Protein AF-I5BYY0-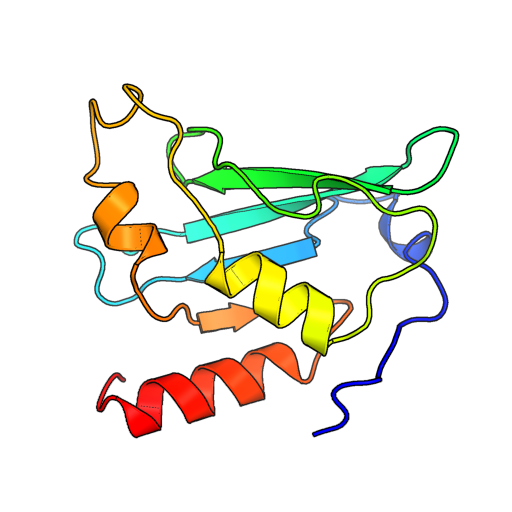F1 (afdb_monomer)

Radius of gyration: 14.28 Å; Cα contacts (8 Å, |Δi|>4): 195; chains: 1; bounding box: 35×30×41 Å

Mean predicted aligned error: 5.65 Å

Secondary structure (DSSP, 8-state):
--TT---S-SGGGTTS--EEEEEE-TTSTT--EEEEEEEEETTEEEEEEEETT--EEE-SSSEESSPPPHHHHHHHHHT-EEPTT--SSS-HHHHHTS--EEE-SS-THHHHHHHHHHHHTT--

Structure (mmCIF, N/CA/C/O backbone):
data_AF-I5BYY0-F1
#
_entry.id   AF-I5BYY0-F1
#
loop_
_atom_site.group_PDB
_atom_site.id
_atom_site.type_symbol
_atom_site.label_atom_id
_atom_site.label_alt_id
_atom_site.label_comp_id
_atom_site.label_asym_id
_atom_site.label_entity_id
_atom_site.label_seq_id
_atom_site.pdbx_PDB_ins_code
_atom_site.Cartn_x
_atom_site.Cartn_y
_atom_site.Cartn_z
_atom_site.occupancy
_atom_site.B_iso_or_equiv
_atom_site.auth_seq_id
_atom_site.auth_comp_id
_atom_site.auth_asym_id
_atom_site.auth_atom_id
_atom_site.pdbx_PDB_model_num
ATOM 1 N N . MET A 1 1 ? -15.157 -9.618 -9.309 1.00 83.56 1 MET A N 1
ATOM 2 C CA . MET A 1 1 ? -14.416 -8.757 -8.383 1.00 83.56 1 MET A CA 1
ATOM 3 C C . MET A 1 1 ? -15.431 -7.950 -7.611 1.00 83.56 1 MET A C 1
ATOM 5 O O . MET A 1 1 ? -16.352 -7.438 -8.243 1.00 83.56 1 MET A O 1
ATOM 9 N N . ASN A 1 2 ? -15.343 -7.928 -6.285 1.00 90.62 2 ASN A N 1
ATOM 10 C CA . ASN A 1 2 ? -16.292 -7.223 -5.433 1.00 90.62 2 ASN A CA 1
ATOM 11 C C . ASN A 1 2 ? -15.671 -5.909 -4.941 1.00 90.62 2 ASN A C 1
ATOM 13 O O . ASN A 1 2 ? -15.001 -5.874 -3.918 1.00 90.62 2 ASN A O 1
ATOM 17 N N . TYR A 1 3 ? -15.902 -4.819 -5.672 1.00 92.12 3 TYR A N 1
ATOM 18 C CA . TYR A 1 3 ? -15.350 -3.498 -5.342 1.00 92.12 3 TYR A CA 1
ATOM 19 C C . TYR A 1 3 ? -15.829 -2.937 -3.997 1.00 92.12 3 TYR A C 1
ATOM 21 O O . TYR A 1 3 ? -15.107 -2.173 -3.365 1.00 92.12 3 TYR A O 1
ATOM 29 N N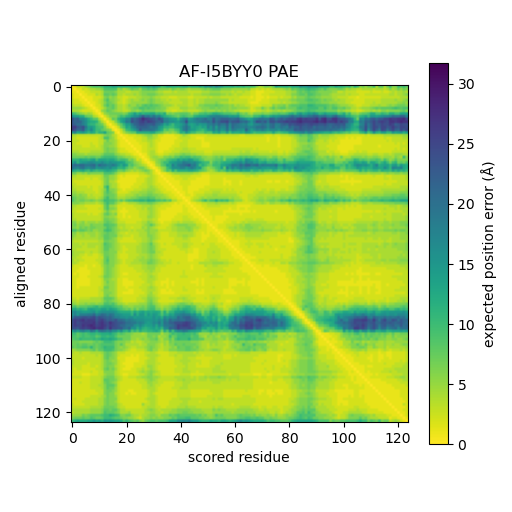 . SER A 1 4 ? -17.002 -3.371 -3.534 1.00 93.81 4 SER A N 1
ATOM 30 C CA . SER A 1 4 ? -17.569 -3.000 -2.234 1.00 93.81 4 SER A CA 1
ATOM 31 C C . SER A 1 4 ? -17.163 -3.965 -1.115 1.00 93.81 4 SER A C 1
ATOM 33 O O . SER A 1 4 ? -17.767 -3.955 -0.045 1.00 93.81 4 SER A O 1
ATOM 35 N N . PHE A 1 5 ? -16.197 -4.859 -1.359 1.00 94.69 5 PHE A N 1
ATOM 36 C CA . PHE A 1 5 ? -15.636 -5.694 -0.305 1.00 94.69 5 PHE A CA 1
ATOM 37 C C . PHE A 1 5 ? -14.888 -4.824 0.706 1.00 94.69 5 PHE A C 1
ATOM 39 O O . PHE A 1 5 ? -14.000 -4.062 0.330 1.00 94.69 5 PHE A O 1
ATOM 46 N N . THR A 1 6 ? -15.211 -5.014 1.980 1.00 93.44 6 THR A N 1
ATOM 47 C CA . THR A 1 6 ? -14.598 -4.332 3.118 1.00 93.44 6 THR A CA 1
ATOM 48 C C . THR A 1 6 ? -14.301 -5.392 4.183 1.00 93.44 6 THR A C 1
ATOM 50 O O . THR A 1 6 ? -15.196 -6.189 4.494 1.00 93.44 6 THR A O 1
ATOM 53 N N . PRO A 1 7 ? -13.075 -5.465 4.728 1.00 90.88 7 PRO A N 1
ATOM 54 C CA . PRO A 1 7 ? -12.770 -6.372 5.829 1.00 90.88 7 PRO A CA 1
ATOM 55 C C . PRO A 1 7 ? -13.503 -5.937 7.107 1.00 90.88 7 PRO A C 1
ATOM 57 O O . PRO A 1 7 ? -13.918 -4.788 7.240 1.00 90.88 7 PRO A O 1
ATOM 60 N N . ALA A 1 8 ? -13.681 -6.862 8.052 1.00 88.81 8 ALA A N 1
ATOM 61 C CA . ALA A 1 8 ? -14.420 -6.581 9.285 1.00 88.81 8 ALA A CA 1
ATOM 62 C C . ALA A 1 8 ? -13.721 -5.523 10.162 1.00 88.81 8 ALA A C 1
ATOM 64 O O . ALA A 1 8 ? -14.379 -4.633 10.702 1.00 88.81 8 ALA A O 1
ATOM 65 N N . ASP A 1 9 ? -12.395 -5.610 10.264 1.00 86.44 9 ASP A N 1
ATOM 66 C CA . ASP A 1 9 ? -11.516 -4.699 10.993 1.00 86.44 9 ASP A CA 1
ATOM 67 C C . ASP A 1 9 ? -10.063 -4.853 10.498 1.00 86.44 9 ASP A C 1
ATOM 69 O O . ASP A 1 9 ? -9.770 -5.696 9.644 1.00 86.44 9 ASP A O 1
ATOM 73 N N . TYR A 1 10 ? -9.158 -4.024 11.026 1.00 86.25 10 TYR A N 1
ATOM 74 C CA . TYR A 1 10 ? -7.713 -4.118 10.783 1.00 86.25 10 TYR A CA 1
ATOM 75 C C . TYR A 1 10 ? -6.914 -4.480 12.049 1.00 86.25 10 TYR A C 1
ATOM 77 O O . TYR A 1 10 ? -5.696 -4.315 12.100 1.00 86.25 10 TYR A O 1
ATOM 85 N N . SER A 1 11 ? -7.592 -4.937 13.101 1.00 72.62 11 SER A N 1
ATOM 86 C CA . SER A 1 11 ? -7.032 -5.126 14.441 1.00 72.62 11 SER A CA 1
ATOM 87 C C . SER A 1 11 ? -6.187 -6.400 14.566 1.00 72.62 11 SER A C 1
ATOM 89 O O . SER A 1 11 ? -5.342 -6.496 15.452 1.00 72.62 11 SER A O 1
AT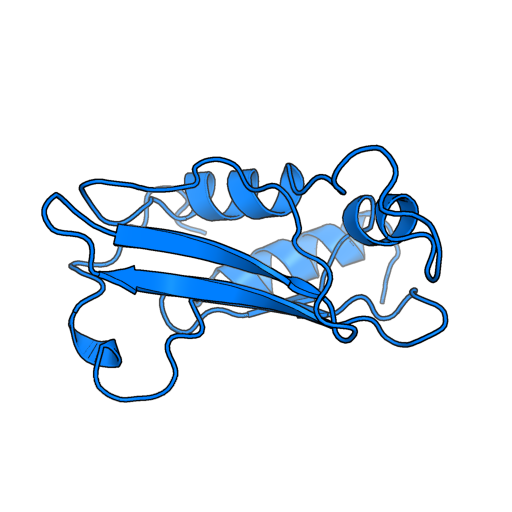OM 91 N N . ASP A 1 12 ? -6.378 -7.387 13.684 1.00 69.44 12 ASP A N 1
ATOM 92 C CA . ASP A 1 12 ? -5.733 -8.708 13.793 1.00 69.44 12 ASP A CA 1
ATOM 93 C C . ASP A 1 12 ? -4.214 -8.700 13.483 1.00 69.44 12 ASP A C 1
ATOM 95 O O . ASP A 1 12 ? -3.479 -9.596 13.904 1.00 69.44 12 ASP A O 1
ATOM 99 N N . LEU A 1 13 ? -3.697 -7.662 12.807 1.00 55.78 13 LEU A N 1
ATOM 100 C CA . LEU A 1 13 ? -2.262 -7.520 12.498 1.00 55.78 13 LEU A CA 1
ATOM 101 C C . LEU A 1 13 ? -1.544 -6.420 13.289 1.00 55.78 13 LEU A C 1
ATOM 103 O O . LEU A 1 13 ? -0.334 -6.280 13.122 1.00 55.78 13 LEU A O 1
ATOM 107 N N . SER A 1 14 ? -2.202 -5.734 14.235 1.00 47.16 14 SER A N 1
ATOM 108 C CA . SER A 1 14 ? -1.557 -4.705 15.080 1.00 47.16 14 SER A CA 1
ATOM 109 C C . SER A 1 14 ? -0.466 -5.243 16.027 1.00 47.16 14 SER A C 1
ATOM 111 O O . SER A 1 14 ? 0.093 -4.507 16.840 1.00 47.16 14 SER A O 1
ATOM 113 N N . LYS A 1 15 ? -0.114 -6.534 15.913 1.00 52.03 15 LYS A N 1
ATOM 114 C CA . LYS A 1 15 ? 0.913 -7.217 16.709 1.00 52.03 15 LYS A CA 1
ATOM 115 C C . LYS A 1 15 ? 2.216 -7.527 15.963 1.00 52.03 15 LYS A C 1
ATOM 117 O O . LYS A 1 15 ? 3.186 -7.839 16.643 1.00 52.03 15 LYS A O 1
ATOM 122 N N . ASN A 1 16 ? 2.277 -7.468 14.625 1.00 49.66 16 ASN A N 1
ATOM 123 C CA . ASN A 1 16 ? 3.502 -7.770 13.863 1.00 49.66 16 ASN A CA 1
ATOM 124 C C . ASN A 1 16 ? 3.538 -7.031 12.510 1.00 49.66 16 ASN A C 1
ATOM 126 O O . ASN A 1 16 ? 2.772 -7.380 11.621 1.00 49.66 16 ASN A O 1
ATOM 130 N N . ASN A 1 17 ? 4.471 -6.078 12.357 1.00 53.88 17 ASN A N 1
ATOM 131 C CA . ASN A 1 17 ? 4.836 -5.348 11.127 1.00 53.88 17 ASN A CA 1
ATOM 132 C C . ASN A 1 17 ? 3.673 -5.036 10.164 1.00 53.88 17 ASN A C 1
ATOM 134 O O . ASN A 1 17 ? 3.379 -5.790 9.235 1.00 53.88 17 ASN A O 1
ATOM 138 N N . ASN A 1 18 ? 3.068 -3.867 10.377 1.00 78.50 18 ASN A N 1
ATOM 139 C CA . ASN A 1 18 ? 1.783 -3.439 9.833 1.00 78.50 18 ASN A CA 1
ATOM 140 C C . ASN A 1 18 ? 1.804 -3.049 8.343 1.00 78.50 18 ASN A C 1
ATOM 142 O O . ASN A 1 18 ? 1.557 -1.900 7.982 1.00 78.50 18 ASN A O 1
ATOM 146 N N . ILE A 1 19 ? 2.098 -3.997 7.460 1.00 90.06 19 ILE A N 1
ATOM 147 C CA . ILE A 1 19 ? 2.043 -3.763 6.017 1.00 90.06 19 ILE A CA 1
ATOM 148 C C . ILE A 1 19 ? 0.588 -3.838 5.552 1.00 90.06 19 ILE A C 1
ATOM 150 O O . ILE A 1 19 ? -0.058 -4.882 5.652 1.00 90.06 19 ILE A O 1
ATOM 154 N N . PHE A 1 20 ? 0.081 -2.726 5.028 1.00 93.19 20 PHE A N 1
ATOM 155 C CA . PHE A 1 20 ? -1.261 -2.613 4.472 1.00 93.19 20 PHE A CA 1
ATOM 156 C C . PHE A 1 20 ? -1.291 -3.035 3.004 1.00 93.19 20 PHE A C 1
ATOM 158 O O . PHE A 1 20 ? -2.106 -3.874 2.610 1.00 93.19 20 PHE A O 1
ATOM 165 N N . VAL A 1 21 ? -0.372 -2.487 2.209 1.00 94.81 21 VAL A N 1
ATOM 166 C CA . VAL A 1 21 ? -0.212 -2.786 0.784 1.00 94.81 21 VAL A CA 1
ATOM 167 C C . VAL A 1 21 ? 1.273 -2.759 0.435 1.00 94.81 21 VAL A C 1
ATOM 169 O O . VAL A 1 21 ? 2.004 -1.876 0.875 1.00 94.81 21 VAL A O 1
ATOM 172 N N . LYS A 1 22 ? 1.714 -3.714 -0.382 1.00 94.94 22 LYS A N 1
ATOM 173 C CA . LYS A 1 22 ? 3.001 -3.664 -1.079 1.00 94.94 22 LYS A CA 1
ATOM 174 C C . LYS A 1 22 ? 2.763 -3.400 -2.548 1.00 94.94 22 LYS A C 1
ATOM 176 O O . LYS A 1 22 ? 1.921 -4.064 -3.152 1.00 94.94 22 LYS A O 1
ATOM 181 N N . LEU A 1 23 ? 3.510 -2.457 -3.097 1.00 94.75 23 LEU A N 1
ATOM 182 C CA . LEU A 1 23 ? 3.482 -2.081 -4.498 1.00 94.75 23 LEU A CA 1
ATOM 183 C C . LEU A 1 23 ? 4.868 -2.316 -5.075 1.00 94.75 23 LEU A C 1
ATOM 185 O O . LEU A 1 23 ? 5.843 -1.771 -4.569 1.00 94.75 23 LEU A O 1
ATOM 189 N N . HIS A 1 24 ? 4.948 -3.112 -6.128 1.00 92.88 24 HIS A N 1
ATOM 190 C CA . HIS A 1 24 ? 6.183 -3.359 -6.855 1.00 92.88 24 HIS A CA 1
ATOM 191 C C . HIS A 1 24 ? 6.050 -2.793 -8.269 1.00 92.88 24 HIS A C 1
ATOM 193 O O . HIS A 1 24 ? 5.023 -2.992 -8.921 1.00 92.88 24 HIS A O 1
ATOM 199 N N . TYR A 1 25 ? 7.071 -2.077 -8.737 1.00 89.94 25 TYR A N 1
ATOM 200 C CA . TYR A 1 25 ? 7.103 -1.448 -10.058 1.00 89.94 25 TYR A CA 1
ATOM 201 C C . TYR A 1 25 ? 8.218 -2.080 -10.908 1.00 89.94 25 TYR A C 1
ATOM 203 O O . TYR A 1 25 ? 9.339 -1.566 -10.926 1.00 89.94 25 TYR A O 1
ATOM 211 N N . PRO A 1 26 ? 7.937 -3.174 -11.647 1.00 85.69 26 PRO A N 1
ATOM 212 C CA . PRO A 1 26 ? 8.946 -3.896 -12.430 1.00 85.69 26 PRO A CA 1
ATOM 213 C C . PRO A 1 26 ? 9.648 -3.044 -13.491 1.00 85.69 26 PRO A C 1
ATOM 215 O O . PRO A 1 26 ? 10.771 -3.343 -13.887 1.00 85.69 26 PRO A O 1
ATOM 218 N N . GLU A 1 27 ? 8.972 -2.002 -13.981 1.00 82.75 27 GLU A N 1
ATOM 219 C CA . GLU A 1 27 ? 9.486 -1.103 -15.016 1.00 82.75 27 GLU A CA 1
ATOM 220 C C . GLU A 1 27 ? 10.399 -0.004 -14.464 1.00 82.75 27 GLU A C 1
ATOM 222 O O . GLU A 1 27 ? 11.074 0.675 -15.243 1.00 82.75 27 GLU A O 1
ATOM 227 N N . SER A 1 28 ? 10.427 0.193 -13.145 1.00 77.50 28 SER A N 1
ATOM 228 C CA . SER A 1 28 ? 11.365 1.128 -12.536 1.00 77.50 28 SER A CA 1
ATOM 229 C C . SER A 1 28 ? 12.801 0.629 -12.719 1.00 77.50 28 SER A C 1
ATOM 231 O O . SER A 1 28 ? 13.090 -0.562 -12.594 1.00 77.50 28 SER A O 1
ATOM 233 N N . ALA A 1 29 ? 13.730 1.562 -12.956 1.00 64.06 29 ALA A N 1
ATOM 234 C CA . ALA A 1 29 ? 15.153 1.272 -13.123 1.00 64.06 29 ALA A CA 1
ATOM 235 C C . ALA A 1 29 ? 15.774 0.519 -11.930 1.00 64.06 29 ALA A C 1
ATOM 237 O O . ALA A 1 29 ? 16.796 -0.146 -12.103 1.00 64.06 29 ALA A O 1
ATOM 238 N N . TRP A 1 30 ? 15.160 0.606 -10.746 1.00 59.44 30 TRP A N 1
ATOM 239 C CA . TRP A 1 30 ? 15.640 -0.031 -9.519 1.00 59.44 30 TRP A CA 1
ATOM 240 C C . TRP A 1 30 ? 14.687 -1.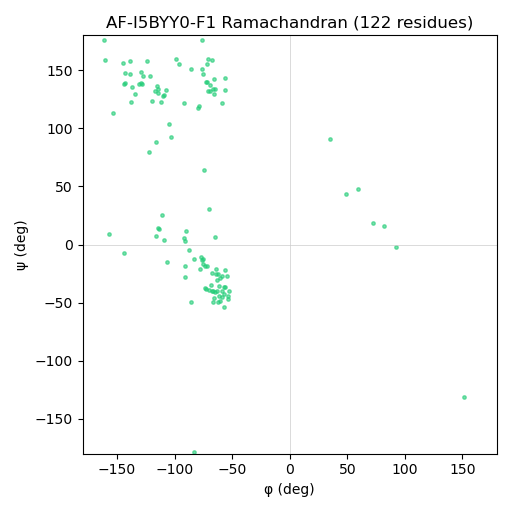094 -8.961 1.00 59.44 30 TRP A C 1
ATOM 242 O O . TRP A 1 30 ? 14.947 -1.606 -7.876 1.00 59.44 30 TRP A O 1
ATOM 252 N N . GLY A 1 31 ? 13.620 -1.452 -9.691 1.00 61.72 31 GLY A N 1
ATOM 253 C CA . GLY A 1 31 ? 12.590 -2.364 -9.183 1.00 61.72 31 GLY A CA 1
ATOM 254 C C . GLY A 1 31 ? 11.942 -1.809 -7.918 1.00 61.72 31 GLY A C 1
ATOM 255 O O . GLY A 1 31 ? 11.880 -2.492 -6.901 1.00 61.72 31 GLY A O 1
ATOM 256 N N . GLU A 1 32 ? 11.562 -0.530 -7.963 1.00 79.62 32 GLU A N 1
ATOM 257 C CA . GLU A 1 32 ? 11.094 0.196 -6.788 1.00 79.62 32 GLU A CA 1
ATOM 258 C C . GLU A 1 32 ? 9.915 -0.503 -6.116 1.00 79.62 32 GLU A C 1
ATOM 260 O O . GLU A 1 32 ? 8.934 -0.912 -6.749 1.00 79.62 32 GLU A O 1
ATOM 265 N N . GLU A 1 33 ? 10.035 -0.606 -4.798 1.00 88.62 33 GLU A N 1
ATOM 266 C CA . GLU A 1 33 ? 8.983 -1.065 -3.915 1.00 88.62 33 GLU A CA 1
ATOM 267 C C . GLU A 1 33 ? 8.474 0.129 -3.112 1.00 88.62 33 GLU A C 1
ATOM 269 O O . GLU A 1 33 ? 9.250 0.849 -2.481 1.00 88.62 33 GLU A O 1
ATOM 274 N N . ILE A 1 34 ? 7.158 0.313 -3.119 1.00 91.00 34 ILE A N 1
ATOM 275 C CA . ILE A 1 34 ? 6.463 1.240 -2.233 1.00 91.00 34 ILE A CA 1
ATOM 276 C C . ILE A 1 34 ? 5.668 0.399 -1.246 1.00 91.00 34 ILE A C 1
ATOM 278 O O . ILE A 1 34 ? 4.904 -0.492 -1.627 1.00 91.00 34 ILE A O 1
ATOM 282 N N . THR A 1 35 ? 5.847 0.672 0.041 1.00 93.38 35 THR A N 1
ATOM 283 C CA . THR A 1 35 ? 5.091 0.001 1.097 1.00 93.38 35 THR A CA 1
ATOM 284 C C . THR A 1 35 ? 4.160 0.997 1.757 1.00 93.38 35 THR A C 1
ATOM 286 O O . THR A 1 35 ? 4.607 2.010 2.288 1.00 93.38 35 THR A O 1
ATOM 289 N N . ILE A 1 36 ? 2.866 0.682 1.746 1.00 94.12 36 ILE A N 1
ATOM 290 C CA . ILE A 1 36 ? 1.858 1.382 2.534 1.00 94.12 36 ILE A CA 1
ATOM 291 C C . ILE A 1 36 ? 1.722 0.637 3.856 1.00 94.12 36 ILE A C 1
ATOM 293 O O . ILE A 1 36 ? 1.414 -0.560 3.885 1.00 94.12 36 ILE A O 1
ATOM 297 N N . TYR A 1 37 ? 1.951 1.348 4.946 1.00 92.81 37 TYR A N 1
ATOM 298 C CA . TYR A 1 37 ? 1.763 0.885 6.306 1.00 92.81 37 TYR A CA 1
ATOM 299 C C . TYR A 1 37 ? 0.405 1.324 6.839 1.00 92.81 37 TYR A C 1
ATOM 301 O O . TYR A 1 37 ? -0.177 2.300 6.375 1.00 92.81 37 TYR A O 1
ATOM 309 N N . ILE A 1 38 ? -0.095 0.579 7.819 1.00 92.00 38 ILE A N 1
ATOM 310 C CA . ILE A 1 38 ? -1.281 0.934 8.596 1.00 92.00 38 ILE A CA 1
ATOM 311 C C . ILE A 1 38 ? -0.924 1.009 10.078 1.00 92.00 38 ILE A C 1
ATOM 313 O O . ILE A 1 38 ? -0.125 0.228 10.590 1.00 92.00 38 ILE A O 1
ATOM 317 N N . HIS A 1 39 ? -1.539 1.920 10.812 1.00 89.06 39 HIS A N 1
ATOM 318 C CA . HIS A 1 39 ? -1.351 2.037 12.255 1.00 89.06 39 HIS A CA 1
ATOM 319 C C . HIS A 1 39 ? -2.649 2.403 12.943 1.00 89.06 39 HIS A C 1
ATOM 321 O O . HIS A 1 39 ? -3.485 3.121 12.402 1.00 89.06 39 HIS A O 1
ATOM 327 N N . GLU A 1 40 ? -2.817 1.924 14.170 1.00 87.56 40 GLU A N 1
ATOM 328 C CA . GLU A 1 40 ? -3.943 2.338 14.998 1.00 87.56 40 GLU A CA 1
ATOM 329 C C . GLU A 1 40 ? -3.774 3.803 15.429 1.00 87.56 40 GLU A C 1
ATOM 331 O O . GLU A 1 40 ? -2.694 4.251 15.825 1.00 87.56 40 GLU A O 1
ATOM 336 N N . ARG A 1 41 ? -4.872 4.555 15.372 1.00 85.06 41 ARG A N 1
ATOM 337 C CA . ARG A 1 41 ? -5.010 5.916 15.898 1.00 85.06 41 ARG A CA 1
ATOM 338 C C . ARG A 1 41 ? -6.188 5.940 16.888 1.00 85.06 41 ARG A C 1
ATOM 340 O O . ARG A 1 41 ? -7.093 5.117 16.778 1.00 85.06 41 ARG A O 1
ATOM 347 N N . PRO A 1 42 ? -6.260 6.905 17.824 1.00 85.12 42 PRO A N 1
ATOM 348 C CA . PRO A 1 42 ? -7.354 6.971 18.804 1.00 85.12 42 PRO A CA 1
ATOM 349 C C . PRO A 1 42 ? -8.769 6.986 18.204 1.00 85.12 42 PRO A C 1
ATOM 351 O O . PRO A 1 42 ? -9.719 6.569 18.859 1.00 85.12 42 PRO A O 1
ATOM 354 N N . THR A 1 43 ? -8.917 7.481 16.974 1.00 85.94 43 THR A N 1
ATOM 355 C CA . THR A 1 43 ? -10.202 7.605 16.273 1.00 85.94 43 THR A CA 1
ATOM 356 C C . THR A 1 43 ? -10.316 6.702 15.042 1.00 85.94 43 THR A C 1
ATOM 358 O O . THR A 1 43 ? -11.228 6.907 14.245 1.00 85.94 43 THR A O 1
ATOM 361 N N . GLY A 1 44 ? -9.417 5.727 14.855 1.00 90.12 44 GLY A N 1
ATOM 362 C CA . GLY A 1 44 ? -9.443 4.844 13.687 1.00 90.12 44 GLY A CA 1
ATOM 363 C C . GLY A 1 44 ? -8.067 4.319 13.291 1.00 90.12 44 GLY A C 1
ATOM 364 O O . GLY A 1 44 ? -7.307 3.853 14.134 1.00 90.12 44 GLY A O 1
ATOM 365 N N . TYR A 1 45 ? -7.745 4.419 12.007 1.00 91.81 45 TYR A N 1
ATOM 366 C CA . TYR A 1 45 ? -6.510 3.922 11.416 1.00 91.81 45 TYR A CA 1
ATOM 367 C C . TYR A 1 45 ? -5.832 5.026 10.614 1.00 91.81 45 TYR A C 1
ATOM 369 O O . TYR A 1 45 ? -6.499 5.801 9.931 1.00 91.81 45 TYR A O 1
ATOM 377 N N . GLY A 1 46 ? -4.516 5.122 10.734 1.00 93.06 46 GLY A N 1
ATOM 378 C CA . GLY A 1 46 ? -3.671 5.920 9.862 1.00 93.06 46 GLY A CA 1
ATOM 379 C C . GLY A 1 46 ? -3.021 5.052 8.801 1.00 93.06 46 GLY A C 1
ATOM 380 O O . GLY A 1 46 ? -2.897 3.839 8.978 1.00 93.06 46 GLY A O 1
ATOM 381 N N . PHE A 1 47 ? -2.593 5.702 7.732 1.00 94.00 47 PHE A N 1
ATOM 382 C CA . PHE A 1 47 ? -1.792 5.109 6.682 1.00 94.00 47 PHE A CA 1
ATOM 383 C C . PHE A 1 47 ? -0.559 5.982 6.461 1.00 94.00 47 PHE A C 1
ATOM 385 O O . PHE A 1 47 ? -0.661 7.201 6.570 1.00 94.00 47 PHE A O 1
ATOM 392 N N . ASP A 1 48 ? 0.571 5.361 6.137 1.00 92.31 48 ASP A N 1
ATOM 393 C CA . ASP A 1 48 ? 1.798 6.045 5.714 1.00 92.31 48 ASP A CA 1
ATOM 394 C C . ASP A 1 48 ? 2.381 5.268 4.529 1.00 92.31 48 ASP A C 1
ATOM 396 O O . ASP A 1 48 ? 2.430 4.037 4.579 1.00 92.31 48 ASP A O 1
ATOM 400 N N . ALA A 1 49 ? 2.826 5.939 3.468 1.00 92.44 49 ALA A N 1
ATOM 401 C CA . ALA A 1 49 ? 3.507 5.282 2.353 1.00 92.44 49 ALA A CA 1
ATOM 402 C C . ALA A 1 49 ? 4.947 5.758 2.242 1.00 92.44 49 ALA A C 1
ATOM 404 O O . ALA A 1 49 ? 5.230 6.951 2.338 1.00 92.44 49 ALA A O 1
ATOM 405 N N . VAL A 1 50 ? 5.848 4.806 2.022 1.00 89.75 50 VAL A N 1
ATOM 406 C CA . VAL A 1 50 ? 7.277 5.074 1.855 1.00 89.75 50 VAL A CA 1
ATOM 407 C C . VAL A 1 50 ? 7.851 4.227 0.730 1.00 89.75 50 VAL A C 1
ATOM 409 O O . VAL A 1 50 ? 7.412 3.091 0.508 1.00 89.75 50 VAL A O 1
ATOM 412 N N . ASP A 1 51 ? 8.835 4.778 0.031 1.00 86.81 51 ASP A N 1
ATOM 413 C CA . ASP A 1 51 ? 9.627 4.040 -0.951 1.00 86.81 51 ASP A CA 1
ATOM 414 C C . ASP A 1 51 ? 10.774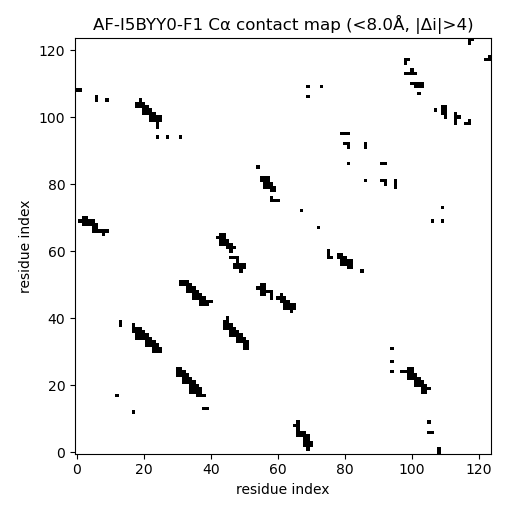 3.245 -0.292 1.00 86.81 51 ASP A C 1
ATOM 416 O O . ASP A 1 51 ? 10.971 3.248 0.929 1.00 86.81 51 ASP A O 1
ATOM 420 N N . PHE A 1 52 ? 11.568 2.566 -1.120 1.00 81.00 52 PHE A N 1
ATOM 421 C CA . PHE A 1 52 ? 12.755 1.825 -0.691 1.00 81.00 52 PHE A CA 1
ATOM 422 C C . PHE A 1 52 ? 13.830 2.698 -0.010 1.00 81.00 52 PHE A C 1
ATOM 424 O O . PHE A 1 52 ? 14.589 2.208 0.829 1.00 81.00 52 PHE A O 1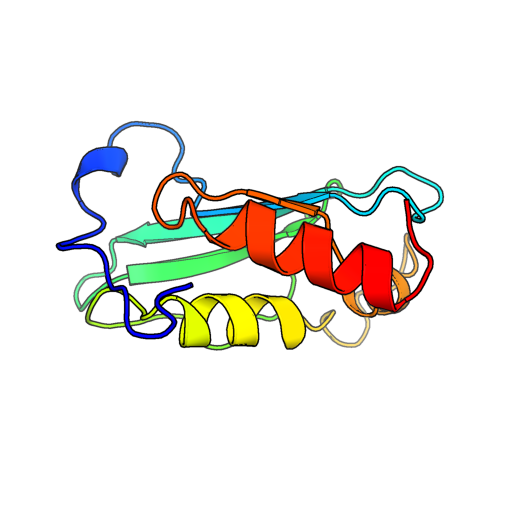
ATOM 431 N N . TYR A 1 53 ? 13.915 3.981 -0.363 1.00 80.75 53 TYR A N 1
ATOM 432 C CA . TYR A 1 53 ? 14.890 4.928 0.180 1.00 80.75 53 TYR A CA 1
ATOM 433 C C . TYR A 1 53 ? 14.401 5.615 1.465 1.00 80.75 53 TYR A C 1
ATOM 435 O O . TYR A 1 53 ? 15.176 6.327 2.106 1.00 80.75 53 TYR A O 1
ATOM 443 N N . GLY A 1 54 ? 13.153 5.363 1.870 1.00 81.19 54 GLY A N 1
ATOM 444 C CA . GLY A 1 54 ? 12.512 5.976 3.028 1.00 81.19 54 GLY A CA 1
ATOM 445 C C . GLY A 1 54 ? 11.932 7.362 2.747 1.00 81.19 54 GLY A C 1
ATOM 446 O O . GLY A 1 54 ? 11.658 8.090 3.699 1.00 81.19 54 GLY A O 1
ATOM 447 N N . ASN A 1 55 ? 11.760 7.740 1.478 1.00 83.69 55 ASN A N 1
ATOM 448 C CA . ASN A 1 55 ? 11.045 8.957 1.114 1.00 83.69 55 ASN A CA 1
ATOM 449 C C . ASN A 1 55 ? 9.554 8.762 1.388 1.00 83.69 55 ASN A C 1
ATOM 451 O O . ASN A 1 55 ? 8.971 7.750 0.987 1.00 83.69 55 ASN A O 1
ATOM 455 N N . GLU A 1 56 ? 8.945 9.737 2.057 1.00 85.50 56 GLU A N 1
ATOM 456 C CA . GLU A 1 56 ? 7.505 9.751 2.296 1.00 85.50 56 GLU A CA 1
ATOM 457 C C . GLU A 1 56 ? 6.751 10.062 0.998 1.00 85.50 56 GLU A C 1
ATOM 459 O O . GLU A 1 56 ? 7.165 10.891 0.183 1.00 85.50 56 GLU A O 1
ATOM 464 N N . ILE A 1 57 ? 5.636 9.363 0.808 1.00 88.50 57 ILE A N 1
ATOM 465 C CA . ILE A 1 57 ? 4.739 9.512 -0.334 1.00 88.50 57 ILE A CA 1
ATOM 466 C C . ILE A 1 57 ? 3.396 9.985 0.204 1.00 88.50 57 ILE A C 1
ATOM 468 O O . ILE A 1 57 ? 2.850 9.414 1.152 1.00 88.50 57 ILE A O 1
ATOM 472 N N . LEU A 1 58 ? 2.851 11.021 -0.423 1.00 91.19 58 LEU A N 1
ATOM 473 C CA . LEU A 1 58 ? 1.539 11.543 -0.093 1.00 91.19 58 LEU A CA 1
ATOM 474 C C . LEU A 1 58 ? 0.476 10.533 -0.520 1.00 91.19 58 LEU A C 1
ATOM 476 O O . LEU A 1 58 ? 0.477 10.021 -1.643 1.00 91.19 58 LEU A O 1
ATOM 480 N N . ILE A 1 59 ? -0.448 10.255 0.396 1.00 92.88 59 ILE A N 1
ATOM 481 C CA . ILE A 1 59 ? -1.524 9.290 0.193 1.00 92.88 59 ILE A CA 1
ATOM 482 C C . ILE A 1 59 ? -2.869 9.902 0.550 1.00 92.88 59 ILE A C 1
ATOM 484 O O . ILE A 1 59 ? -2.987 10.723 1.460 1.00 92.88 59 ILE A O 1
ATOM 488 N N . SER A 1 60 ? -3.910 9.452 -0.142 1.00 93.00 60 SER A N 1
ATOM 489 C CA . SER A 1 60 ? -5.276 9.880 0.122 1.00 93.00 60 SER A CA 1
ATOM 490 C C . SER A 1 60 ? -6.226 8.683 0.055 1.00 93.00 60 SER A C 1
ATOM 492 O O . SER A 1 60 ? -6.282 8.017 -0.977 1.00 93.00 60 SER A O 1
ATOM 494 N N . PRO A 1 61 ? -6.988 8.385 1.122 1.00 93.94 61 PRO A N 1
ATOM 495 C CA . PRO A 1 61 ? -6.984 9.060 2.424 1.00 93.94 61 PRO A CA 1
ATOM 496 C C . PRO A 1 61 ? -5.758 8.705 3.294 1.00 93.94 61 PRO A C 1
ATOM 498 O O . PRO A 1 61 ? -5.320 7.561 3.315 1.00 93.94 61 PRO A O 1
ATOM 501 N N . GLU A 1 62 ? -5.263 9.651 4.100 1.00 93.88 62 GLU A N 1
ATOM 502 C CA . GLU A 1 62 ? -4.208 9.402 5.112 1.00 93.88 62 GLU A CA 1
ATOM 503 C C . GLU A 1 62 ? -4.716 8.660 6.363 1.00 93.88 62 GLU A C 1
ATOM 505 O O . GLU A 1 62 ? -3.943 8.161 7.181 1.00 93.88 62 GLU A O 1
ATOM 510 N N . SER A 1 63 ? -6.035 8.625 6.569 1.00 93.81 63 SER A N 1
ATOM 511 C CA . SER A 1 63 ? -6.654 7.955 7.710 1.00 93.81 63 SER A CA 1
ATOM 512 C C . SER A 1 63 ? -8.126 7.643 7.467 1.00 93.81 63 SER A C 1
ATOM 514 O O . SER A 1 63 ? -8.789 8.264 6.636 1.00 93.81 63 SER A O 1
ATOM 516 N N . CYS A 1 64 ? -8.656 6.683 8.218 1.00 93.62 64 CYS A N 1
ATOM 517 C CA . CYS A 1 64 ? -10.066 6.317 8.190 1.00 93.62 64 CYS A CA 1
ATOM 518 C C . CYS A 1 64 ? -10.561 5.914 9.582 1.00 93.62 64 CYS A C 1
ATOM 520 O O . CYS A 1 64 ? -9.789 5.491 10.437 1.00 93.62 64 CYS A O 1
ATOM 522 N N . THR A 1 65 ? -11.865 6.032 9.831 1.00 92.06 65 THR A N 1
ATOM 523 C CA . THR A 1 65 ? -12.484 5.591 11.097 1.00 92.06 65 THR A CA 1
ATOM 524 C C . THR A 1 65 ? -12.975 4.143 11.038 1.00 92.06 65 THR A C 1
ATOM 526 O O . THR A 1 65 ? -13.199 3.518 12.073 1.00 92.06 65 THR A O 1
ATOM 529 N N . GLN A 1 66 ? -13.140 3.605 9.829 1.00 92.12 66 GLN A N 1
ATOM 530 C CA . GLN A 1 66 ? -13.592 2.247 9.535 1.00 92.12 66 GLN A CA 1
ATOM 531 C C . GLN A 1 66 ? -12.762 1.668 8.382 1.00 92.12 66 GLN A C 1
ATOM 533 O O . GLN A 1 66 ? -12.185 2.447 7.618 1.00 92.12 66 GLN A O 1
ATOM 538 N N . PRO A 1 67 ? -12.683 0.333 8.232 1.00 93.44 67 PRO A N 1
ATOM 539 C CA . PRO A 1 67 ? -11.977 -0.265 7.111 1.00 93.44 67 PRO A CA 1
ATOM 540 C C . PRO A 1 67 ? -12.495 0.226 5.760 1.00 93.44 67 PRO A C 1
ATOM 542 O O . PRO A 1 67 ? -13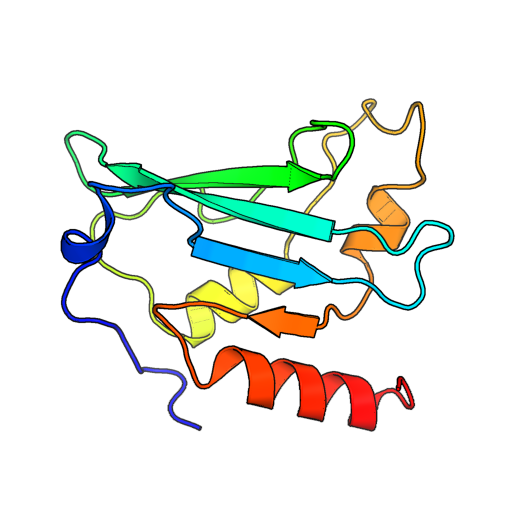.690 0.460 5.586 1.00 93.44 67 PRO A O 1
ATOM 545 N N . LEU A 1 68 ? -11.570 0.387 4.820 1.00 95.31 68 LEU A N 1
ATOM 546 C CA . LEU A 1 68 ? -11.851 0.907 3.489 1.00 95.31 68 LEU A CA 1
ATOM 547 C C . LEU A 1 68 ? -12.526 -0.171 2.633 1.00 95.31 68 LEU A C 1
ATOM 549 O O . LEU A 1 68 ? -12.316 -1.368 2.815 1.00 95.31 68 LEU A O 1
ATOM 553 N N . ALA A 1 69 ? -13.347 0.225 1.673 1.00 96.75 69 ALA A N 1
ATOM 554 C CA . ALA A 1 69 ? -13.742 -0.683 0.608 1.00 96.75 69 ALA A CA 1
ATOM 555 C C . ALA A 1 69 ? -12.566 -0.926 -0.352 1.00 96.75 69 ALA A C 1
ATOM 557 O O . ALA A 1 69 ? -11.679 -0.086 -0.512 1.00 96.75 69 ALA A O 1
ATOM 558 N N . LEU A 1 70 ? -12.580 -2.061 -1.053 1.00 96.19 70 LEU A N 1
ATOM 559 C CA . LEU A 1 70 ? -11.577 -2.395 -2.066 1.00 96.19 70 LEU A CA 1
ATOM 560 C C . LEU A 1 70 ? -11.419 -1.276 -3.107 1.00 96.19 70 LEU A C 1
ATOM 562 O O . LEU A 1 70 ? -10.300 -0.970 -3.508 1.00 96.19 70 LEU A O 1
ATOM 566 N N . GLU A 1 71 ? -12.517 -0.643 -3.530 1.00 96.69 71 GLU A N 1
ATOM 567 C CA . GLU A 1 71 ? -12.464 0.504 -4.446 1.00 96.69 71 GLU A CA 1
ATOM 568 C C . GLU A 1 71 ? -11.703 1.708 -3.881 1.00 96.69 71 GLU A C 1
ATOM 570 O O . GLU A 1 71 ? -11.013 2.397 -4.629 1.00 96.69 71 GLU A O 1
ATOM 575 N N . GLU A 1 72 ? -11.805 1.962 -2.578 1.00 96.75 72 GLU A N 1
ATOM 576 C CA . GLU A 1 72 ? -11.136 3.084 -1.921 1.00 96.75 72 GLU A CA 1
ATOM 577 C C . GLU A 1 72 ? -9.637 2.816 -1.803 1.00 96.75 72 GLU A C 1
ATOM 579 O O . GLU A 1 72 ? -8.836 3.716 -2.032 1.00 96.75 72 GLU A O 1
ATOM 584 N N . VAL A 1 73 ? -9.249 1.563 -1.545 1.00 96.62 73 VAL A N 1
ATOM 585 C CA . VAL A 1 73 ? -7.839 1.144 -1.552 1.00 96.62 73 VAL A CA 1
ATOM 586 C C . VAL A 1 73 ? -7.243 1.220 -2.956 1.00 96.62 73 VAL A C 1
ATOM 588 O O . VAL A 1 73 ? -6.113 1.667 -3.122 1.00 96.62 73 VAL A O 1
ATOM 591 N N . ILE A 1 74 ? -7.998 0.827 -3.986 1.00 96.50 74 ILE A N 1
ATOM 592 C CA . ILE A 1 74 ? -7.561 0.985 -5.380 1.00 96.50 74 ILE A CA 1
ATOM 593 C C . ILE A 1 74 ? -7.329 2.463 -5.695 1.00 96.50 74 ILE A C 1
ATOM 595 O O . ILE A 1 74 ? -6.262 2.802 -6.198 1.00 96.50 74 ILE A O 1
ATOM 599 N N . ARG A 1 75 ? -8.286 3.337 -5.355 1.00 95.75 75 ARG A N 1
ATOM 600 C CA . ARG A 1 75 ? -8.141 4.785 -5.561 1.00 95.75 75 ARG A CA 1
ATOM 601 C C . ARG A 1 75 ? -6.927 5.336 -4.823 1.00 95.75 75 ARG A C 1
ATOM 603 O O . ARG A 1 75 ? -6.154 6.043 -5.445 1.00 95.75 75 ARG A O 1
ATOM 610 N N . MET A 1 76 ? -6.722 4.946 -3.565 1.00 95.88 76 MET A N 1
ATOM 611 C CA . MET A 1 76 ? -5.553 5.346 -2.775 1.00 95.88 76 MET A CA 1
ATOM 612 C C . MET A 1 76 ? -4.234 5.030 -3.489 1.00 95.88 76 MET A C 1
ATOM 614 O O . MET A 1 76 ? -3.344 5.872 -3.519 1.00 95.88 76 MET A O 1
ATOM 618 N N . ILE A 1 77 ? -4.113 3.840 -4.086 1.00 95.44 77 ILE A N 1
ATOM 619 C CA . ILE A 1 77 ? -2.913 3.432 -4.834 1.00 95.44 77 ILE A CA 1
ATOM 620 C C . ILE A 1 77 ? -2.773 4.223 -6.141 1.00 95.44 77 ILE A C 1
ATOM 622 O O . ILE A 1 77 ? -1.668 4.577 -6.537 1.00 95.44 77 ILE A O 1
ATOM 626 N N . GLU A 1 78 ? -3.881 4.486 -6.834 1.00 92.88 78 GLU A N 1
ATOM 627 C CA . GLU A 1 78 ? -3.882 5.226 -8.103 1.00 92.88 78 GLU A CA 1
ATOM 628 C C . GLU A 1 78 ? -3.634 6.731 -7.935 1.00 92.88 78 GLU A C 1
ATOM 630 O O . GLU A 1 78 ? -3.289 7.395 -8.910 1.00 92.88 78 GLU A O 1
ATOM 635 N N . THR A 1 79 ? -3.817 7.266 -6.727 1.00 91.44 79 THR A N 1
ATOM 636 C CA . THR A 1 79 ? -3.613 8.681 -6.390 1.00 91.44 79 THR A CA 1
ATOM 637 C C . THR A 1 79 ? -2.410 8.892 -5.472 1.00 91.44 79 THR A C 1
ATOM 639 O O . THR A 1 79 ? -2.405 9.847 -4.700 1.00 91.44 79 THR A O 1
ATOM 642 N N . LEU A 1 80 ? -1.427 7.987 -5.489 1.00 90.75 80 LEU A N 1
ATOM 643 C CA . LEU A 1 80 ? -0.152 8.218 -4.812 1.00 90.75 80 LEU A CA 1
ATOM 644 C C . LEU A 1 80 ? 0.579 9.389 -5.466 1.00 90.75 80 LEU A C 1
ATOM 646 O O . LEU A 1 80 ? 0.705 9.442 -6.690 1.00 90.75 80 LEU A O 1
ATOM 650 N N . GLU A 1 81 ? 1.098 10.299 -4.648 1.00 85.62 81 GLU A N 1
ATOM 651 C CA . GLU A 1 81 ? 1.807 11.485 -5.121 1.00 85.62 81 GLU A CA 1
ATOM 652 C C . GLU A 1 81 ? 3.135 11.644 -4.378 1.00 85.62 81 GLU A C 1
ATOM 654 O O . GLU A 1 81 ? 3.223 11.453 -3.167 1.00 85.62 81 GLU A O 1
ATOM 659 N N . ALA A 1 82 ? 4.192 11.997 -5.105 1.00 79.50 82 ALA A N 1
ATOM 660 C CA . ALA A 1 82 ? 5.448 12.391 -4.480 1.00 79.50 82 ALA A CA 1
ATOM 661 C C . ALA A 1 82 ? 5.286 13.782 -3.849 1.00 79.50 82 ALA A C 1
ATOM 663 O O . ALA A 1 82 ? 4.663 14.663 -4.445 1.00 79.50 82 ALA A O 1
ATOM 664 N N . GLU A 1 83 ? 5.858 14.003 -2.666 1.00 73.12 83 GLU A N 1
ATOM 665 C CA . GLU A 1 83 ? 5.870 15.338 -2.069 1.00 73.12 83 GLU A CA 1
ATOM 666 C C . GLU A 1 83 ? 6.739 16.302 -2.906 1.00 73.12 83 GLU A C 1
ATOM 668 O O . GLU A 1 83 ? 7.855 15.980 -3.333 1.00 73.12 83 GLU A O 1
ATOM 673 N N . GLU A 1 84 ? 6.210 17.502 -3.167 1.00 64.94 84 GLU A N 1
ATOM 674 C CA . GLU A 1 84 ? 6.869 18.504 -4.005 1.00 64.94 84 GLU A CA 1
ATOM 675 C C . GLU A 1 84 ? 8.246 18.891 -3.438 1.00 64.94 84 GLU A C 1
ATOM 677 O O . GLU A 1 84 ? 8.370 19.396 -2.324 1.00 64.94 84 GLU A O 1
ATOM 682 N N . GLY A 1 85 ? 9.304 18.709 -4.235 1.00 61.69 85 GLY A N 1
ATOM 683 C CA . GLY A 1 85 ? 10.668 19.107 -3.866 1.00 61.69 85 GLY A CA 1
ATOM 684 C C . GLY A 1 85 ? 11.514 18.028 -3.177 1.00 61.69 85 GLY A C 1
ATOM 685 O O . GLY A 1 85 ? 12.702 18.270 -2.961 1.00 61.69 85 GLY A O 1
ATOM 686 N N . LEU A 1 86 ? 10.959 16.838 -2.912 1.00 57.91 86 LEU A N 1
ATOM 687 C CA . LEU A 1 86 ? 11.699 15.659 -2.426 1.00 57.91 86 LEU A CA 1
ATOM 688 C C . LEU A 1 86 ? 12.223 14.742 -3.552 1.00 57.91 86 LEU A C 1
ATOM 690 O O . LEU A 1 86 ? 12.904 13.754 -3.288 1.00 57.91 86 LEU A O 1
ATOM 694 N N . ASP A 1 87 ? 12.024 15.123 -4.817 1.00 55.66 87 ASP A N 1
ATOM 695 C CA . ASP A 1 87 ? 12.491 14.435 -6.038 1.00 55.66 87 ASP A CA 1
ATOM 696 C C . ASP A 1 87 ? 14.026 14.503 -6.261 1.00 55.66 87 ASP A C 1
ATOM 698 O O . ASP A 1 87 ? 14.535 14.531 -7.383 1.00 55.66 87 ASP A O 1
ATOM 702 N N . ALA A 1 88 ? 14.816 14.556 -5.188 1.00 52.53 88 ALA A N 1
ATOM 703 C CA . ALA A 1 88 ? 16.255 14.783 -5.258 1.00 52.53 88 ALA A CA 1
ATOM 704 C C . ALA A 1 88 ? 17.065 13.545 -5.686 1.00 52.53 88 ALA A C 1
ATOM 706 O O . ALA A 1 88 ? 18.272 13.669 -5.907 1.00 52.53 88 ALA A O 1
ATOM 707 N N . THR A 1 89 ? 16.480 12.338 -5.744 1.00 54.72 89 THR A N 1
ATOM 708 C CA . THR A 1 89 ? 17.300 11.110 -5.865 1.00 54.72 89 THR A CA 1
ATOM 709 C C . THR A 1 89 ? 16.731 9.975 -6.731 1.00 54.72 89 THR A C 1
ATOM 711 O O . THR A 1 89 ? 17.484 9.046 -7.011 1.00 54.72 89 THR A O 1
ATOM 714 N N . GLY A 1 90 ? 15.491 10.024 -7.242 1.00 56.12 90 GLY A N 1
ATOM 715 C CA . GLY A 1 90 ? 14.905 8.791 -7.806 1.00 56.12 90 GLY A CA 1
ATOM 716 C C . GLY A 1 90 ? 13.776 8.868 -8.830 1.00 56.12 90 GLY A C 1
ATOM 717 O O . GLY A 1 90 ? 13.262 7.812 -9.161 1.00 56.12 90 GLY A O 1
ATOM 718 N N . ASN A 1 91 ? 13.398 10.033 -9.378 1.00 72.31 91 ASN A N 1
ATOM 719 C CA . ASN A 1 91 ? 12.202 10.160 -10.237 1.00 72.31 91 ASN A CA 1
ATOM 720 C C . ASN A 1 91 ? 10.956 9.505 -9.599 1.00 72.31 91 ASN A C 1
ATOM 722 O O . ASN A 1 91 ? 10.198 8.818 -10.287 1.00 72.31 91 ASN A O 1
ATOM 726 N N . LEU A 1 92 ? 10.737 9.717 -8.299 1.00 76.56 92 LEU A N 1
ATOM 727 C CA . LEU A 1 92 ? 9.639 9.100 -7.550 1.00 76.56 92 LEU A CA 1
ATOM 728 C C . LEU A 1 92 ? 8.286 9.429 -8.197 1.00 76.56 92 LEU A C 1
ATOM 730 O O . LEU A 1 92 ? 7.419 8.563 -8.306 1.00 76.56 92 LEU A O 1
ATOM 734 N N . ALA A 1 93 ? 8.148 10.649 -8.728 1.00 75.88 93 ALA A N 1
ATOM 735 C CA . ALA A 1 93 ? 6.991 11.084 -9.505 1.00 75.88 93 ALA A CA 1
ATOM 736 C C . ALA A 1 93 ? 6.704 10.201 -10.739 1.00 75.88 93 ALA A C 1
ATOM 738 O O . ALA A 1 93 ? 5.546 9.950 -11.074 1.00 75.88 93 ALA A O 1
ATOM 739 N N . LEU A 1 94 ? 7.740 9.700 -11.421 1.00 75.56 94 LEU A N 1
ATOM 740 C CA . LEU A 1 94 ? 7.571 8.781 -12.549 1.00 75.56 94 LEU A CA 1
ATOM 741 C C . LEU A 1 94 ? 7.128 7.399 -12.060 1.00 75.56 94 LEU A C 1
ATOM 743 O O . LEU A 1 94 ? 6.282 6.767 -12.690 1.00 75.56 94 LEU A O 1
ATOM 747 N N . THR A 1 95 ? 7.657 6.948 -10.929 1.00 80.06 95 THR A N 1
ATOM 748 C CA . THR A 1 95 ? 7.344 5.637 -10.353 1.00 80.06 95 THR A CA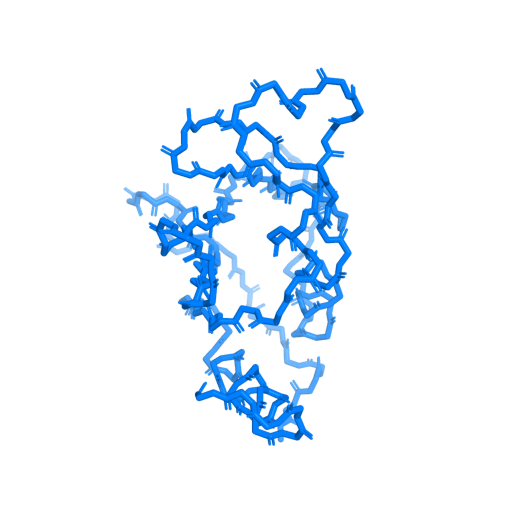 1
ATOM 749 C C . THR A 1 95 ? 5.896 5.559 -9.901 1.00 80.06 95 THR A C 1
ATOM 751 O O . THR A 1 95 ? 5.176 4.663 -10.339 1.00 80.06 95 THR A O 1
ATOM 754 N N . VAL A 1 96 ? 5.414 6.547 -9.140 1.00 82.00 96 VAL A N 1
ATOM 755 C CA . VAL A 1 96 ? 4.000 6.599 -8.721 1.00 82.00 96 VAL A CA 1
ATOM 756 C C . VAL A 1 96 ? 3.033 6.757 -9.903 1.00 82.00 96 VAL A C 1
ATOM 758 O O . VAL A 1 96 ? 1.879 6.353 -9.799 1.00 82.00 96 VAL A O 1
ATOM 761 N N . SER A 1 97 ? 3.503 7.245 -11.061 1.00 82.62 97 SER A N 1
ATOM 762 C CA . SER A 1 97 ? 2.707 7.305 -12.300 1.00 82.62 97 SER A CA 1
ATOM 763 C C . SER A 1 97 ? 2.533 5.950 -13.010 1.00 82.62 97 SER A C 1
ATOM 765 O O . SER A 1 97 ? 1.716 5.823 -13.927 1.00 82.62 97 SER A O 1
ATOM 767 N N . GLY A 1 98 ? 3.302 4.932 -12.609 1.00 87.12 98 GLY A N 1
ATOM 768 C CA . GLY A 1 98 ? 3.251 3.583 -13.163 1.00 87.12 98 GLY A CA 1
ATOM 769 C C . GLY A 1 98 ? 2.051 2.759 -12.682 1.00 87.12 98 GLY A C 1
ATOM 770 O O . GLY A 1 98 ? 1.266 3.173 -11.832 1.00 87.12 98 GLY A O 1
ATOM 771 N N . ILE A 1 99 ? 1.911 1.541 -13.216 1.00 91.88 99 ILE A N 1
ATOM 772 C CA . ILE A 1 99 ? 0.894 0.581 -12.760 1.00 91.88 99 ILE A CA 1
ATOM 773 C C . ILE A 1 99 ? 1.594 -0.494 -11.918 1.00 91.88 99 ILE A C 1
ATOM 775 O O . ILE A 1 99 ? 2.227 -1.374 -12.505 1.00 91.88 99 ILE A O 1
ATOM 779 N N . PRO A 1 100 ? 1.488 -0.472 -10.580 1.00 94.00 100 PRO A N 1
ATOM 780 C CA . PRO A 1 100 ? 2.197 -1.429 -9.741 1.00 94.00 100 PRO A CA 1
ATOM 781 C C . PRO A 1 100 ? 1.618 -2.840 -9.846 1.00 94.00 100 PRO A C 1
ATOM 783 O O . PRO A 1 100 ? 0.451 -3.039 -10.185 1.00 94.00 100 PRO A O 1
ATOM 786 N N . GLU A 1 101 ? 2.416 -3.827 -9.467 1.00 95.06 101 GLU A N 1
ATOM 787 C CA . GLU A 1 101 ? 1.922 -5.078 -8.905 1.00 95.06 101 GLU A CA 1
ATOM 788 C C . GLU A 1 101 ? 1.574 -4.834 -7.433 1.00 95.06 101 GLU A C 1
ATOM 790 O O . GLU A 1 101 ? 2.438 -4.445 -6.651 1.00 95.06 101 GLU A O 1
ATOM 795 N N . ALA A 1 102 ? 0.311 -5.032 -7.053 1.00 95.31 102 ALA A N 1
ATOM 796 C CA . ALA A 1 102 ? -0.172 -4.695 -5.716 1.00 95.31 102 ALA A CA 1
ATOM 797 C C . ALA A 1 102 ? -0.591 -5.936 -4.923 1.00 95.31 102 ALA A C 1
ATOM 799 O O . ALA A 1 102 ? -1.391 -6.748 -5.392 1.00 95.31 102 ALA A O 1
ATOM 800 N N . GLU A 1 103 ? -0.111 -6.058 -3.690 1.00 94.69 103 GLU A N 1
ATOM 801 C CA . GLU A 1 103 ? -0.467 -7.144 -2.779 1.00 94.69 103 GLU A CA 1
ATOM 802 C C . GLU A 1 103 ? -0.892 -6.596 -1.419 1.00 94.69 103 GLU A C 1
ATOM 804 O O . GLU A 1 103 ? -0.286 -5.670 -0.888 1.00 94.69 103 GLU A O 1
ATOM 809 N N . SER A 1 104 ? -1.934 -7.185 -0.832 1.00 92.94 104 SER A N 1
ATOM 810 C CA . SER A 1 104 ? -2.415 -6.817 0.498 1.00 92.94 104 SER A CA 1
ATOM 811 C C . SER A 1 104 ? -2.895 -8.054 1.255 1.00 92.94 104 SER A C 1
ATOM 813 O O . SER A 1 104 ? -3.591 -8.886 0.663 1.00 92.94 104 SER A O 1
ATOM 815 N N . PRO A 1 105 ? -2.593 -8.172 2.561 1.00 89.69 105 PRO A N 1
ATOM 816 C CA . PRO A 1 105 ? -3.161 -9.225 3.398 1.00 89.69 105 PRO A CA 1
ATOM 817 C C . PRO A 1 105 ? -4.675 -9.060 3.613 1.00 89.69 105 PRO A C 1
ATOM 819 O O . PRO A 1 105 ? -5.361 -10.050 3.851 1.00 89.69 105 PRO A O 1
ATOM 822 N N . TYR A 1 106 ? -5.208 -7.837 3.497 1.00 89.69 106 TYR A N 1
ATOM 823 C CA . TYR A 1 106 ? -6.629 -7.537 3.708 1.00 89.69 106 TYR A CA 1
ATOM 824 C C . TYR A 1 106 ? -7.458 -7.621 2.424 1.00 89.69 106 TYR A C 1
ATOM 826 O O . TYR A 1 106 ? -8.647 -7.929 2.474 1.00 89.69 106 TYR A O 1
ATOM 834 N N . TYR A 1 107 ? -6.831 -7.369 1.271 1.00 93.56 107 TYR A N 1
ATOM 835 C CA . TYR A 1 107 ? -7.505 -7.256 -0.025 1.00 93.56 107 TYR A CA 1
ATOM 836 C C . TYR A 1 107 ? -6.940 -8.264 -1.035 1.00 93.56 107 TYR A C 1
ATOM 838 O O . TYR A 1 107 ? -6.160 -7.893 -1.915 1.00 93.56 107 TYR A O 1
ATOM 846 N N . PRO A 1 108 ? -7.347 -9.546 -0.974 1.00 89.88 108 PRO A N 1
ATOM 847 C CA . PRO A 1 108 ? -6.811 -10.585 -1.859 1.00 89.88 108 PRO A CA 1
ATOM 848 C C . PRO A 1 108 ? -7.129 -10.341 -3.344 1.00 89.88 108 PRO A C 1
ATOM 850 O O . PRO A 1 108 ? -6.400 -10.799 -4.224 1.00 89.88 108 PRO A O 1
ATOM 853 N N . GLU A 1 109 ? -8.201 -9.603 -3.647 1.00 94.00 109 GLU A N 1
ATOM 854 C CA . GLU A 1 109 ? -8.574 -9.259 -5.024 1.00 94.00 109 GLU A CA 1
ATOM 855 C C . GLU A 1 109 ? -7.695 -8.154 -5.640 1.00 94.00 109 GLU A C 1
ATOM 857 O O . GLU A 1 109 ? -7.699 -7.994 -6.862 1.00 94.00 109 GLU A O 1
ATOM 862 N N . LEU A 1 110 ? -6.901 -7.437 -4.834 1.00 94.75 110 LEU A N 1
ATOM 863 C CA . LEU A 1 110 ? -6.055 -6.329 -5.287 1.00 94.75 110 LEU A CA 1
ATOM 864 C C . LEU A 1 110 ? -5.011 -6.792 -6.313 1.00 94.75 110 LEU A C 1
ATOM 866 O O . LEU A 1 110 ? -4.881 -6.202 -7.386 1.00 94.75 110 LEU A O 1
ATOM 870 N N . LYS A 1 111 ? -4.359 -7.930 -6.037 1.00 94.50 111 LYS A N 1
ATOM 871 C CA . LYS A 1 111 ? -3.385 -8.550 -6.945 1.00 94.50 111 LYS A CA 1
ATOM 872 C C . LYS A 1 111 ? -3.988 -8.855 -8.307 1.00 94.50 111 LYS A C 1
ATOM 874 O O . LYS A 1 111 ? -3.372 -8.608 -9.340 1.00 94.50 111 LYS A O 1
ATOM 879 N N . LYS A 1 112 ? -5.213 -9.384 -8.314 1.00 94.62 112 LYS A N 1
ATOM 880 C CA . LYS A 1 112 ? -5.913 -9.713 -9.554 1.00 94.62 112 LYS A CA 1
ATOM 881 C C . LYS A 1 112 ? -6.235 -8.450 -10.354 1.00 94.62 112 LYS A C 1
ATOM 883 O O . LYS A 1 112 ? -5.969 -8.431 -11.551 1.00 94.62 112 LYS A O 1
ATOM 888 N N . PHE A 1 113 ? -6.751 -7.411 -9.699 1.00 96.00 113 PHE A N 1
ATOM 889 C CA . PHE A 1 113 ? -7.092 -6.146 -10.349 1.00 96.00 113 PHE A CA 1
ATOM 890 C C . PHE A 1 113 ? -5.901 -5.521 -11.068 1.00 96.00 113 PHE A C 1
ATOM 892 O O . PHE A 1 113 ? -5.975 -5.242 -12.264 1.00 96.00 113 PHE A O 1
ATOM 899 N N . PHE A 1 114 ? -4.790 -5.343 -10.353 1.00 95.69 114 PHE A N 1
ATOM 900 C CA . PHE A 1 114 ? -3.606 -4.709 -10.916 1.00 95.69 114 PHE A CA 1
ATOM 901 C C . PHE A 1 114 ? -2.941 -5.583 -11.984 1.00 95.69 114 PHE A C 1
ATOM 903 O O . PHE A 1 114 ? -2.526 -5.056 -13.011 1.00 95.69 114 PHE A O 1
ATOM 910 N N . ALA A 1 115 ? -2.947 -6.913 -11.839 1.00 94.88 115 ALA A N 1
ATOM 911 C CA . ALA A 1 115 ? -2.487 -7.813 -12.899 1.00 94.88 115 ALA A CA 1
ATOM 912 C C . ALA A 1 115 ? -3.348 -7.717 -14.175 1.00 94.88 115 ALA A C 1
ATOM 914 O O . ALA A 1 115 ? -2.824 -7.747 -15.288 1.00 94.88 115 ALA A O 1
ATOM 915 N N . GLU A 1 116 ? -4.674 -7.598 -14.044 1.00 95.12 116 GLU A N 1
ATOM 916 C CA . GLU A 1 116 ? -5.566 -7.385 -15.190 1.00 95.12 116 GLU A CA 1
ATOM 917 C C . GLU A 1 116 ? -5.350 -6.001 -15.820 1.00 95.12 116 GLU A C 1
ATOM 919 O O . GLU A 1 116 ? -5.296 -5.899 -17.046 1.00 95.12 116 GLU A O 1
ATOM 924 N N . LYS A 1 117 ? -5.153 -4.957 -15.006 1.00 94.50 117 LYS A N 1
ATOM 925 C CA . LYS A 1 117 ? -4.844 -3.601 -15.476 1.00 94.50 117 LYS A CA 1
ATOM 926 C C . LYS A 1 117 ? -3.513 -3.564 -16.232 1.00 94.50 117 LYS A C 1
ATOM 928 O O . LYS A 1 117 ? -3.488 -3.106 -17.367 1.00 94.50 117 LYS A O 1
ATOM 933 N N . ARG A 1 118 ? -2.431 -4.120 -15.681 1.00 93.44 118 ARG A N 1
ATOM 934 C CA . ARG A 1 118 ? -1.116 -4.204 -16.349 1.00 93.44 118 ARG A CA 1
ATOM 935 C C . ARG A 1 118 ? -1.217 -4.849 -17.734 1.00 93.44 118 ARG A C 1
ATOM 937 O O . ARG A 1 118 ? -0.774 -4.258 -18.717 1.00 93.44 118 ARG A O 1
ATOM 944 N N . LYS A 1 119 ? -1.934 -5.975 -17.846 1.00 93.69 119 LYS A N 1
ATOM 945 C CA . LYS A 1 119 ? -2.191 -6.646 -19.136 1.00 93.69 119 LYS A CA 1
ATOM 946 C C . LYS A 1 119 ? -2.922 -5.765 -20.148 1.00 93.69 119 LYS A C 1
ATOM 948 O O . LYS A 1 119 ? -2.590 -5.812 -21.329 1.00 93.69 119 LYS A O 1
ATOM 953 N N . GLN A 1 120 ? -3.903 -4.970 -19.715 1.00 93.75 120 GLN A N 1
ATOM 954 C CA . GLN A 1 120 ? -4.627 -4.049 -20.606 1.00 93.75 120 GLN A CA 1
ATOM 955 C C . GLN A 1 120 ? -3.711 -2.971 -21.200 1.00 93.75 120 GLN A C 1
ATOM 957 O O . GLN A 1 120 ? -3.930 -2.544 -22.330 1.00 93.75 120 GLN A O 1
ATOM 962 N N . PHE A 1 121 ? -2.670 -2.576 -20.466 1.00 90.69 121 PHE A N 1
ATOM 963 C CA . PHE A 1 121 ? -1.666 -1.605 -20.904 1.00 90.69 121 PHE A CA 1
ATOM 964 C C . PHE A 1 121 ? -0.441 -2.253 -21.578 1.0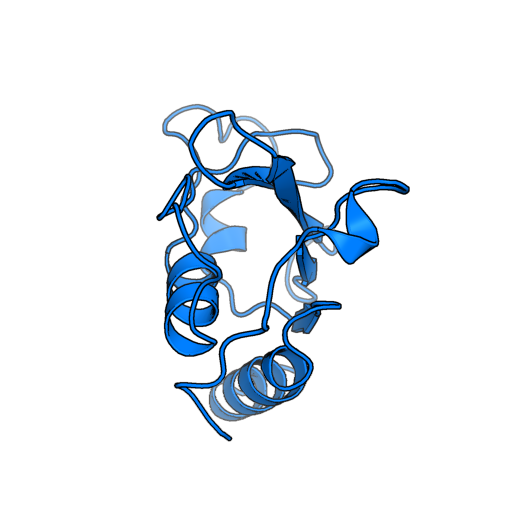0 90.69 121 PHE A C 1
ATOM 966 O O . PHE A 1 121 ? 0.506 -1.553 -21.924 1.00 90.69 121 PHE A O 1
ATOM 973 N N . GLY A 1 122 ? -0.455 -3.574 -21.802 1.00 90.25 122 GLY A N 1
ATOM 974 C CA . GLY A 1 122 ? 0.651 -4.299 -22.438 1.00 90.25 122 GLY A CA 1
ATOM 975 C C . GLY A 1 122 ? 1.895 -4.451 -21.558 1.00 90.25 122 GLY A C 1
ATOM 976 O O . GLY A 1 122 ? 2.974 -4.719 -22.083 1.00 90.25 122 GLY A O 1
ATOM 977 N N . LEU A 1 123 ? 1.747 -4.271 -20.244 1.00 87.00 123 LEU A N 1
ATOM 978 C CA . LEU A 1 123 ? 2.805 -4.462 -19.255 1.00 87.00 123 LEU A CA 1
ATOM 979 C C . LEU A 1 123 ? 2.873 -5.938 -18.812 1.00 87.00 123 LEU A C 1
ATOM 981 O O . LEU A 1 123 ? 1.840 -6.622 -18.860 1.00 87.00 123 LEU A O 1
ATOM 985 N N . PRO A 1 124 ? 4.065 -6.434 -18.419 1.00 71.75 124 PRO A N 1
ATOM 986 C CA . PRO A 1 124 ? 4.257 -7.812 -17.970 1.00 71.75 124 PRO A CA 1
ATOM 987 C C . PRO A 1 124 ? 3.470 -8.152 -16.697 1.00 71.75 124 PRO A C 1
ATOM 989 O O . PRO A 1 124 ? 3.247 -7.245 -15.858 1.00 71.75 124 PRO A O 1
#

Solvent-accessible surface area (backbone atoms only — not comparable to full-atom values): 7162 Å² total; per-residue (Å²): 136,66,51,81,44,52,58,95,64,76,70,91,45,80,84,61,84,44,65,47,34,42,31,37,30,82,86,40,99,79,53,47,40,38,42,29,32,46,42,86,44,102,74,32,36,36,47,52,34,30,41,81,88,66,50,66,38,46,54,50,75,46,56,41,71,64,64,60,33,45,50,53,54,50,47,23,62,72,54,38,38,61,50,89,87,69,65,80,81,70,56,50,60,62,56,50,69,52,79,40,50,34,45,31,91,79,41,75,63,45,37,55,54,30,53,54,51,27,51,76,73,73,44,132

Organism: NCBI:txid1189621

Foldseek 3Di:
DFQQDWDQAQPPCQPDFFFFKWWFQCPFPVRKIKTWGWHDDPQFIAIWIAIPVRATKDWPPRTDNGTDGNNRVVVRLLPIHHDPPPCPPGCVRVRSNGQTQMDGPGCRCSNVVSVVVCVVVVHD

Sequence (124 aa):
MNYSFTPADYSDLSKNNNIFVKLHYPESAWGEEITIYIHERPTGYGFDAVDFYGNEILISPESCTQPLALEEVIRMIETLEAEEGLDATGNLALTVSGIPEAESPYYPELKKFFAEKRKQFGLP

pLDDT: mean 85.47, std 12.48, range [47.16, 96.75]

Nearest PDB structures (foldseek):
  8v48-assembly1_B  TM=5.552E-01  e=2.238E+00  Escherichia coli B185
  8v48-assembly1_K  TM=5.523E-01  e=2.380E+00  Escherichia coli B185
  7snt-assembly2_B  TM=3.964E-01  e=2.238E+00  Oplophorus gracilirostris
  7snt-assembly1_A  TM=4.152E-01  e=4.675E+00  Oplophorus gracilirostris
  8qgy-assembly1_A  TM=4.975E-01  e=9.184E+00  Homo sapiens